Protein AF-A0A9E2GC50-F1 (afdb_monomer_lite)

pLDDT: mean 93.59, std 12.5, range [42.94, 98.75]

Foldseek 3Di:
DDDDPDPDDDALLCCCVPVPCVVVVHDLVNLCVQLVHDSVQSVCRNVVNDACDLSNLVSCCVVVVDHSVVSVVRRVVND

Radius of gyration: 13.57 Å; chains: 1; bounding box: 36×23×41 Å

Sequence (79 aa):
MSAKKLLDPITPGEILREDFMEPLGISINRLSRDLSVPPNRISEIVNGKRSITADTALRLQRYFGIEAQFWLNLQTEYD

Structure (mmCIF, N/CA/C/O backbone):
data_AF-A0A9E2GC50-F1
#
_entry.id   AF-A0A9E2GC50-F1
#
loop_
_atom_site.group_PDB
_atom_site.id
_atom_site.type_symbol
_atom_site.label_atom_id
_atom_site.label_alt_id
_atom_site.label_comp_id
_atom_site.label_asym_id
_atom_site.label_entity_id
_atom_site.label_seq_id
_atom_site.pdbx_PDB_ins_code
_atom_site.Cartn_x
_atom_site.Cartn_y
_atom_site.Cartn_z
_atom_site.occupancy
_atom_site.B_iso_or_equiv
_atom_site.auth_seq_id
_atom_site.auth_comp_id
_atom_site.auth_asym_id
_atom_site.auth_atom_id
_atom_site.pdbx_PDB_model_num
ATOM 1 N N . MET A 1 1 ? 24.103 -2.535 30.117 1.00 42.94 1 MET A N 1
ATOM 2 C CA . MET A 1 1 ? 23.050 -1.615 29.640 1.00 42.94 1 MET A CA 1
ATOM 3 C C . MET A 1 1 ? 22.410 -2.251 28.422 1.00 42.94 1 MET A C 1
ATOM 5 O O . MET A 1 1 ? 23.136 -2.629 27.514 1.00 42.94 1 MET A O 1
ATOM 9 N N . SER A 1 2 ? 21.100 -2.495 28.480 1.00 45.19 2 SER A N 1
ATOM 10 C CA . SER A 1 2 ? 20.351 -3.229 27.455 1.00 45.19 2 SER A CA 1
ATOM 11 C C . SER A 1 2 ? 20.385 -2.465 26.131 1.00 45.19 2 SER A C 1
ATOM 13 O O . SER A 1 2 ? 20.064 -1.275 26.107 1.00 45.19 2 SER A O 1
ATOM 15 N N . ALA A 1 3 ? 20.810 -3.125 25.053 1.00 51.50 3 ALA A N 1
ATOM 16 C CA . ALA A 1 3 ? 20.740 -2.567 23.713 1.00 51.50 3 ALA A CA 1
ATOM 17 C C . ALA A 1 3 ? 19.266 -2.279 23.406 1.00 51.50 3 ALA A C 1
ATOM 19 O O . ALA A 1 3 ? 18.425 -3.177 23.441 1.00 51.50 3 ALA A O 1
ATOM 20 N N . LYS A 1 4 ? 18.947 -1.005 23.180 1.00 55.56 4 LYS A N 1
ATOM 21 C CA . LYS A 1 4 ? 17.619 -0.544 22.785 1.00 55.56 4 LYS A CA 1
ATOM 22 C C . LYS A 1 4 ? 17.249 -1.307 21.509 1.00 55.56 4 LYS A C 1
ATOM 24 O O . LYS A 1 4 ? 17.859 -1.065 20.473 1.00 55.56 4 LYS A O 1
ATOM 29 N N . LYS A 1 5 ? 16.329 -2.273 21.601 1.00 57.88 5 LYS A N 1
ATOM 30 C CA . LYS A 1 5 ? 15.786 -2.984 20.439 1.00 57.88 5 LYS A CA 1
ATOM 31 C C . LYS A 1 5 ? 15.144 -1.915 19.556 1.00 57.88 5 LYS A C 1
ATOM 33 O O . LYS A 1 5 ? 14.109 -1.366 19.926 1.00 57.88 5 LYS A O 1
ATOM 38 N N . LEU A 1 6 ? 15.835 -1.526 18.486 1.00 66.06 6 LEU A N 1
ATOM 39 C CA . LEU A 1 6 ? 15.269 -0.670 17.452 1.00 66.06 6 LEU A CA 1
ATOM 40 C C . LEU A 1 6 ? 14.048 -1.427 16.927 1.00 66.06 6 LEU A C 1
ATOM 42 O O . LEU A 1 6 ? 14.159 -2.610 16.609 1.00 66.06 6 LEU A O 1
ATOM 46 N N . LEU A 1 7 ? 12.877 -0.797 16.990 1.00 74.31 7 LEU A N 1
ATOM 47 C CA . LEU A 1 7 ? 11.683 -1.359 16.373 1.00 74.31 7 LEU A CA 1
ATOM 48 C C . LEU A 1 7 ? 11.940 -1.425 14.869 1.00 74.31 7 LEU A C 1
ATOM 50 O O . LEU A 1 7 ? 12.566 -0.513 14.321 1.00 74.31 7 LEU A O 1
ATOM 54 N N . ASP A 1 8 ? 11.498 -2.506 14.235 1.00 75.94 8 ASP A N 1
ATOM 55 C CA . ASP A 1 8 ? 11.588 -2.624 12.785 1.00 75.94 8 ASP A CA 1
ATOM 56 C C . ASP A 1 8 ? 10.790 -1.473 12.137 1.00 75.94 8 ASP A C 1
ATOM 58 O O . ASP A 1 8 ? 9.744 -1.079 12.670 1.00 75.94 8 ASP A O 1
ATOM 62 N N . PRO A 1 9 ? 11.294 -0.871 11.045 1.00 83.25 9 PRO A N 1
ATOM 63 C CA . PRO A 1 9 ? 10.594 0.207 10.362 1.00 83.25 9 PRO A CA 1
ATOM 64 C C . PRO A 1 9 ? 9.267 -0.303 9.794 1.00 83.25 9 PRO A C 1
ATOM 66 O O . PRO A 1 9 ? 9.226 -1.358 9.161 1.00 83.25 9 PRO A O 1
ATOM 69 N N . ILE A 1 10 ? 8.196 0.465 10.007 1.00 90.44 10 ILE A N 1
ATOM 70 C CA . ILE A 1 10 ? 6.860 0.148 9.493 1.00 90.44 10 ILE A CA 1
ATOM 71 C C . ILE A 1 10 ? 6.891 0.244 7.969 1.00 90.44 10 ILE A C 1
ATOM 73 O O . ILE A 1 10 ? 7.220 1.289 7.406 1.00 90.44 10 ILE A O 1
ATOM 77 N N . THR A 1 11 ? 6.534 -0.845 7.297 1.00 95.88 11 THR A N 1
ATOM 78 C CA . THR A 1 11 ? 6.472 -0.889 5.837 1.00 95.88 11 THR A CA 1
ATOM 79 C C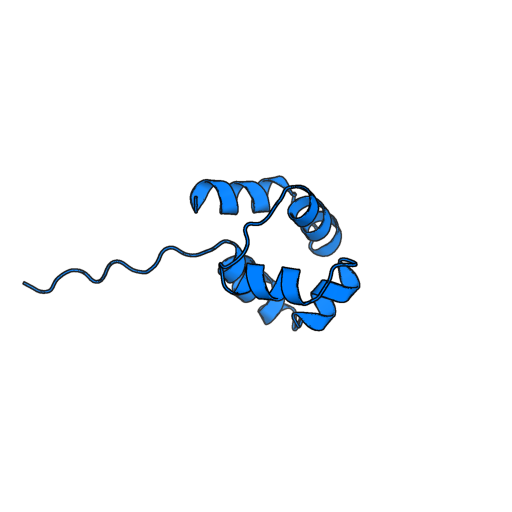 . THR A 1 11 ? 5.157 -0.287 5.318 1.00 95.88 11 THR A C 1
ATOM 81 O O . THR A 1 11 ? 4.110 -0.406 5.962 1.00 95.88 11 THR A O 1
ATOM 84 N N . PRO A 1 12 ? 5.130 0.261 4.087 1.00 97.44 12 PRO A N 1
ATOM 85 C CA . PRO A 1 12 ? 3.881 0.678 3.440 1.00 97.44 12 PRO A CA 1
ATOM 86 C C . PRO A 1 12 ? 2.869 -0.469 3.309 1.00 97.44 12 PRO A C 1
ATOM 88 O O . PRO A 1 12 ? 1.656 -0.259 3.314 1.00 97.44 12 PRO A O 1
ATOM 91 N N . GLY A 1 13 ? 3.374 -1.700 3.186 1.00 97.88 13 GLY A N 1
ATOM 92 C CA . GLY A 1 13 ? 2.575 -2.915 3.140 1.00 97.88 13 GLY A CA 1
ATOM 93 C C . GLY A 1 13 ? 1.875 -3.252 4.452 1.00 97.88 13 GLY A C 1
ATOM 94 O O . GLY A 1 13 ? 0.734 -3.714 4.419 1.00 97.88 13 GLY A O 1
ATOM 95 N N . GLU A 1 14 ? 2.531 -3.011 5.587 1.00 97.38 14 GLU A N 1
ATOM 96 C CA . GLU A 1 14 ? 1.923 -3.158 6.912 1.00 97.38 14 GLU A CA 1
ATOM 97 C C . GLU A 1 14 ? 0.823 -2.125 7.120 1.00 97.38 14 GLU A C 1
ATOM 99 O O . GLU A 1 14 ? -0.275 -2.514 7.495 1.00 97.38 14 GLU A O 1
ATOM 104 N N . ILE A 1 15 ? 1.047 -0.862 6.739 1.00 97.94 15 ILE A N 1
ATOM 105 C CA . ILE A 1 15 ? 0.006 0.182 6.781 1.00 97.94 15 ILE A CA 1
ATOM 106 C C . ILE A 1 15 ? -1.197 -0.224 5.924 1.00 97.94 15 ILE A C 1
ATOM 108 O O . ILE A 1 15 ? -2.336 -0.192 6.383 1.00 97.94 15 ILE A O 1
ATOM 112 N N . LEU A 1 16 ? -0.968 -0.683 4.687 1.00 98.44 16 LEU A N 1
ATOM 113 C CA . LEU A 1 16 ? -2.046 -1.183 3.829 1.00 98.44 16 LEU A CA 1
ATOM 114 C C . LEU A 1 16 ? -2.831 -2.327 4.498 1.00 98.44 16 LEU A C 1
ATOM 116 O O . LEU A 1 16 ? -4.054 -2.399 4.361 1.00 98.44 16 LEU A O 1
ATOM 120 N N . ARG A 1 17 ? -2.149 -3.236 5.202 1.00 98.31 17 ARG A N 1
ATOM 121 C CA . ARG A 1 17 ? -2.799 -4.370 5.861 1.00 98.31 17 ARG A CA 1
ATOM 122 C C . ARG A 1 17 ? -3.590 -3.927 7.094 1.00 98.31 17 ARG A C 1
ATOM 124 O O . ARG A 1 17 ? -4.783 -4.210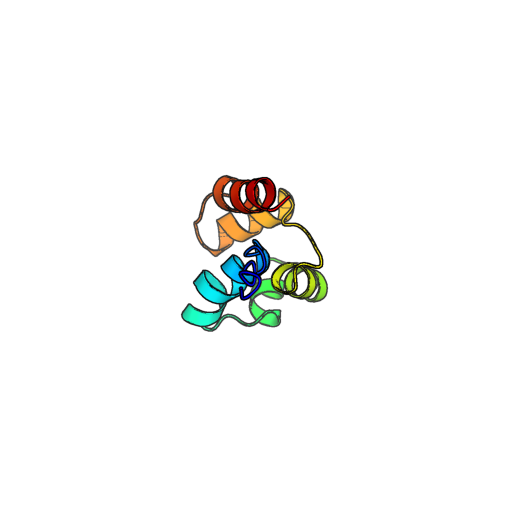 7.168 1.00 98.31 17 ARG A O 1
ATOM 131 N N . GLU A 1 18 ? -2.934 -3.248 8.021 1.00 98.06 18 GLU A N 1
ATOM 132 C CA . GLU A 1 18 ? -3.420 -3.006 9.384 1.00 98.06 18 GLU A CA 1
ATOM 133 C C . GLU A 1 18 ? -4.385 -1.818 9.457 1.00 98.06 18 GLU A C 1
ATOM 135 O O . GLU A 1 18 ? -5.385 -1.893 10.169 1.00 98.06 18 GLU A O 1
ATOM 140 N N . ASP A 1 19 ? -4.176 -0.777 8.645 1.00 98.00 19 ASP A N 1
ATOM 141 C CA . ASP A 1 19 ? -5.009 0.433 8.694 1.00 98.00 19 ASP A CA 1
ATOM 142 C C . ASP A 1 19 ? -6.173 0.395 7.692 1.00 98.00 19 ASP A C 1
ATOM 144 O O . ASP A 1 19 ? -7.167 1.107 7.856 1.00 98.00 19 ASP A O 1
ATOM 148 N N . PHE A 1 20 ? -6.084 -0.447 6.654 1.00 98.25 20 PHE A N 1
ATOM 149 C CA . PHE A 1 20 ? -7.084 -0.500 5.582 1.00 98.25 20 PHE A CA 1
ATOM 150 C C . PHE A 1 20 ? -7.711 -1.881 5.413 1.00 98.25 20 PHE A C 1
ATOM 152 O O . PHE A 1 20 ? -8.932 -2.014 5.481 1.00 98.25 20 PHE A O 1
ATOM 159 N N . MET A 1 21 ? -6.919 -2.925 5.164 1.00 98.50 21 MET A N 1
ATOM 160 C CA . MET A 1 21 ? -7.480 -4.235 4.820 1.00 98.50 21 MET A CA 1
ATOM 161 C C . MET A 1 21 ? -8.188 -4.907 5.998 1.00 98.50 21 MET A C 1
ATOM 163 O O . MET A 1 21 ? -9.321 -5.367 5.839 1.00 98.50 21 MET A O 1
ATOM 167 N N . GLU A 1 22 ? -7.549 -4.968 7.165 1.00 98.44 22 GLU A N 1
ATOM 168 C CA . GLU A 1 22 ? -8.095 -5.627 8.355 1.00 98.44 22 GLU A CA 1
ATOM 169 C C . GLU A 1 22 ? -9.360 -4.932 8.889 1.00 98.44 22 GLU A C 1
ATOM 171 O O . GLU A 1 22 ? -10.377 -5.623 9.024 1.00 98.44 22 GLU A O 1
ATOM 176 N N . PRO A 1 23 ? -9.394 -3.595 9.084 1.00 98.44 23 PRO A N 1
ATOM 177 C CA . PRO A 1 23 ? -10.589 -2.909 9.581 1.00 98.44 23 PRO A CA 1
ATOM 178 C C . PRO A 1 23 ? -11.791 -3.022 8.636 1.00 98.44 23 PRO A C 1
ATOM 180 O O . PRO A 1 23 ? -12.939 -3.008 9.077 1.00 98.44 23 PR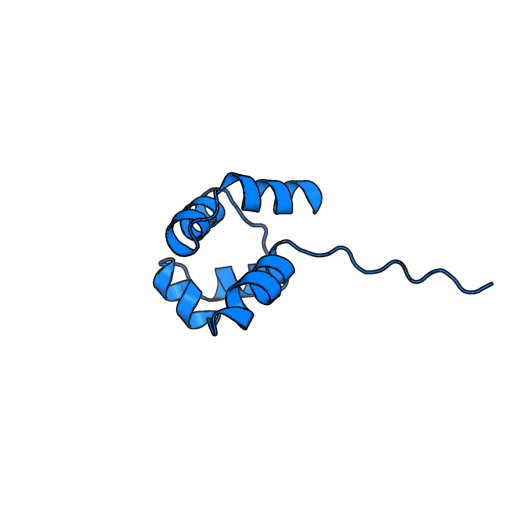O A O 1
ATOM 183 N N . LEU A 1 24 ? -11.539 -3.163 7.331 1.00 98.06 24 LEU A N 1
ATOM 184 C CA . LEU A 1 24 ? -12.575 -3.291 6.304 1.00 98.06 24 LEU A CA 1
ATOM 185 C C . LEU A 1 24 ? -12.924 -4.753 5.966 1.00 98.06 24 LEU A C 1
ATOM 187 O O . LEU A 1 24 ? -13.775 -5.000 5.104 1.00 98.06 24 LEU A O 1
ATOM 191 N N . GLY A 1 25 ? -12.276 -5.737 6.602 1.00 98.19 25 GLY A N 1
ATOM 192 C CA . GLY A 1 25 ? -12.490 -7.161 6.323 1.00 98.19 25 GLY A CA 1
ATOM 193 C C . GLY A 1 25 ? -12.140 -7.557 4.882 1.00 98.19 25 GLY A C 1
ATOM 194 O O . GLY A 1 25 ? -12.806 -8.398 4.266 1.00 98.19 25 GLY A O 1
ATOM 195 N N . ILE A 1 26 ? -11.127 -6.920 4.295 1.00 98.62 26 ILE A N 1
ATOM 196 C CA . ILE A 1 26 ? -10.694 -7.148 2.916 1.00 98.62 26 ILE A CA 1
ATOM 197 C C . ILE A 1 26 ? -9.533 -8.140 2.905 1.00 98.62 26 ILE A C 1
ATOM 199 O O . ILE A 1 26 ? -8.438 -7.868 3.382 1.00 98.62 26 ILE A O 1
ATOM 203 N N . SER A 1 27 ? -9.742 -9.300 2.281 1.00 98.62 27 SER A N 1
ATOM 204 C CA . SER A 1 27 ? -8.657 -10.260 2.049 1.00 98.62 27 SER A CA 1
ATOM 205 C C . SER A 1 27 ? -7.746 -9.832 0.895 1.00 98.62 27 SER A C 1
ATOM 207 O O . SER A 1 27 ? -8.187 -9.152 -0.034 1.00 98.62 27 SER A O 1
ATOM 209 N N . ILE A 1 28 ? -6.507 -10.341 0.877 1.00 98.56 28 ILE A N 1
ATOM 210 C CA . ILE A 1 28 ? -5.576 -10.210 -0.262 1.00 98.56 28 ILE A CA 1
ATOM 211 C C . ILE A 1 28 ? -6.271 -10.592 -1.574 1.00 98.56 28 ILE A C 1
ATOM 213 O O . ILE A 1 28 ? -6.193 -9.861 -2.557 1.00 98.56 28 ILE A O 1
ATOM 217 N N . ASN A 1 29 ? -6.998 -11.711 -1.585 1.00 98.50 29 ASN A N 1
ATOM 218 C CA . ASN A 1 29 ? -7.704 -12.188 -2.773 1.00 98.50 29 ASN A CA 1
ATOM 219 C C . ASN A 1 29 ? -8.809 -11.227 -3.225 1.00 98.50 29 ASN A C 1
ATOM 221 O O . ASN A 1 29 ? -8.989 -11.041 -4.427 1.00 98.50 29 ASN A O 1
ATOM 225 N N . ARG A 1 30 ? -9.550 -10.625 -2.283 1.00 98.62 30 ARG A N 1
ATOM 226 C CA . ARG A 1 30 ? -10.570 -9.617 -2.597 1.00 98.62 30 ARG A CA 1
ATOM 227 C C . ARG A 1 30 ? -9.923 -8.367 -3.184 1.00 98.62 30 ARG A C 1
ATOM 229 O O . ARG A 1 30 ? -10.255 -8.022 -4.311 1.00 98.62 30 ARG A O 1
ATOM 236 N N . LEU A 1 31 ? -8.947 -7.778 -2.490 1.00 98.62 31 LEU A N 1
ATOM 237 C CA . LEU A 1 31 ? -8.260 -6.575 -2.964 1.00 98.62 31 LEU A CA 1
ATOM 238 C C . LEU A 1 31 ? -7.631 -6.797 -4.344 1.00 98.62 31 LEU A C 1
ATOM 240 O O . LEU A 1 31 ? -7.777 -5.977 -5.238 1.00 98.62 31 LEU A O 1
ATOM 244 N N . SER A 1 32 ? -6.988 -7.943 -4.558 1.00 98.50 32 SER A N 1
ATOM 245 C CA . SER A 1 32 ? -6.338 -8.255 -5.837 1.00 98.50 32 SER A CA 1
ATOM 246 C C . SER A 1 32 ? -7.327 -8.302 -7.003 1.00 98.50 32 SER A C 1
ATOM 248 O O . SER A 1 32 ? -7.049 -7.743 -8.064 1.00 98.50 32 SER A O 1
ATOM 250 N N . ARG A 1 33 ? -8.504 -8.915 -6.804 1.00 98.56 33 ARG A N 1
ATOM 251 C CA . ARG A 1 33 ? -9.575 -8.921 -7.812 1.00 98.56 33 ARG A CA 1
ATOM 252 C C . ARG A 1 33 ? -10.110 -7.518 -8.063 1.00 98.56 33 ARG A C 1
ATOM 254 O O . ARG A 1 33 ? -10.206 -7.118 -9.219 1.00 98.56 33 ARG A O 1
ATOM 261 N N . ASP A 1 34 ? -10.396 -6.776 -7.000 1.00 98.38 34 ASP A N 1
ATOM 262 C CA . ASP A 1 34 ? -10.979 -5.438 -7.100 1.00 98.38 34 ASP A CA 1
ATOM 263 C C . ASP A 1 34 ? -10.016 -4.455 -7.796 1.00 98.38 34 ASP A C 1
ATOM 265 O O . ASP A 1 34 ? -10.433 -3.633 -8.610 1.00 98.38 34 ASP A O 1
ATOM 269 N N . LEU A 1 35 ? -8.706 -4.593 -7.562 1.00 98.12 35 LEU A N 1
ATOM 270 C CA . LEU A 1 35 ? -7.667 -3.810 -8.237 1.00 98.12 35 LEU A CA 1
ATOM 271 C C . LEU A 1 35 ? -7.286 -4.354 -9.624 1.00 98.12 35 LEU A C 1
ATOM 273 O O . LEU A 1 35 ? -6.468 -3.734 -10.309 1.00 98.12 35 LEU A O 1
ATOM 277 N N . SER A 1 36 ? -7.848 -5.491 -10.051 1.00 98.00 36 SER A N 1
ATOM 278 C CA . SER A 1 36 ? -7.496 -6.194 -11.294 1.00 98.00 36 SE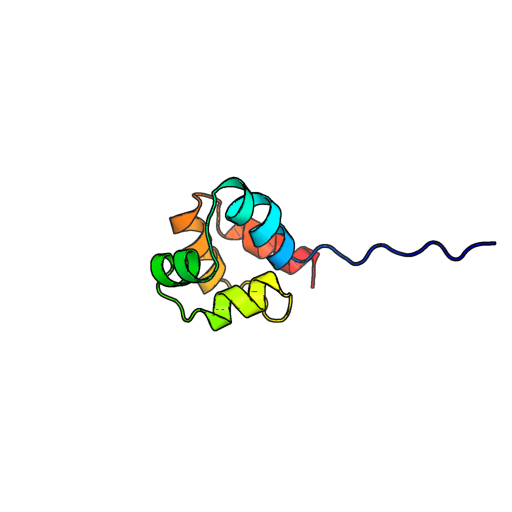R A CA 1
ATOM 279 C C . SER A 1 36 ? -5.992 -6.483 -11.417 1.00 98.00 36 SER A C 1
ATOM 281 O O . SER A 1 36 ? -5.369 -6.201 -12.443 1.00 98.00 36 SER A O 1
ATOM 283 N N . VAL A 1 37 ? -5.394 -7.025 -10.351 1.00 98.19 37 VAL A N 1
ATOM 284 C CA . VAL A 1 37 ? -3.982 -7.434 -10.303 1.00 98.19 37 VAL A CA 1
ATOM 285 C C . VAL A 1 37 ? -3.833 -8.878 -9.809 1.00 98.19 37 VAL A C 1
ATOM 287 O O . VAL A 1 37 ? -4.685 -9.376 -9.072 1.00 98.19 37 VAL A O 1
ATOM 290 N N . PRO A 1 38 ? -2.742 -9.572 -10.170 1.00 98.31 38 PRO A N 1
ATOM 291 C CA . PRO A 1 38 ? -2.442 -10.892 -9.624 1.00 98.31 38 PRO A CA 1
ATOM 292 C C . PRO A 1 38 ? -2.329 -10.900 -8.080 1.00 98.31 38 PRO A C 1
ATOM 294 O O . PRO A 1 38 ? -1.710 -9.986 -7.526 1.00 98.31 38 PRO A O 1
ATOM 297 N N . PRO A 1 39 ? -2.844 -11.931 -7.371 1.00 98.12 39 PRO A N 1
ATOM 298 C CA . PRO A 1 39 ? -2.792 -12.002 -5.904 1.00 98.12 39 PRO A CA 1
ATOM 299 C C . PRO A 1 39 ? -1.397 -11.932 -5.285 1.00 98.12 39 PRO A C 1
ATOM 301 O O . PRO A 1 39 ? -1.224 -11.370 -4.202 1.00 98.12 39 PRO A O 1
ATOM 304 N N . ASN A 1 40 ? -0.386 -12.451 -5.986 1.00 98.38 40 ASN A N 1
ATOM 305 C CA . ASN A 1 40 ? 1.002 -12.361 -5.544 1.00 98.38 40 ASN A CA 1
ATOM 306 C C . ASN A 1 40 ? 1.476 -10.906 -5.429 1.00 98.38 40 ASN A C 1
ATOM 308 O O . ASN A 1 40 ? 2.256 -10.612 -4.536 1.00 98.38 40 ASN A O 1
ATOM 312 N N . ARG A 1 41 ? 0.970 -9.981 -6.259 1.00 98.44 41 ARG A N 1
ATOM 313 C CA . ARG A 1 41 ? 1.339 -8.562 -6.173 1.00 98.44 41 ARG A CA 1
ATOM 314 C C . ARG A 1 41 ? 0.957 -7.977 -4.815 1.00 98.44 41 ARG A C 1
ATOM 316 O O . ARG A 1 41 ? 1.797 -7.363 -4.171 1.00 98.44 41 ARG A O 1
ATOM 323 N N . ILE A 1 42 ? -0.291 -8.173 -4.385 1.00 98.50 42 ILE A N 1
ATOM 324 C CA . ILE A 1 42 ? -0.772 -7.661 -3.095 1.00 98.50 42 ILE A CA 1
ATOM 325 C C . ILE A 1 42 ? -0.113 -8.415 -1.944 1.00 98.50 42 ILE A C 1
ATOM 327 O O . ILE A 1 42 ? 0.320 -7.784 -0.988 1.00 98.50 42 ILE A O 1
ATOM 331 N N . SER A 1 43 ? 0.034 -9.738 -2.061 1.00 98.38 43 SER A N 1
ATOM 332 C CA . SER A 1 43 ? 0.734 -10.546 -1.059 1.00 98.38 43 SER A CA 1
ATOM 333 C C . SER A 1 43 ? 2.181 -10.092 -0.846 1.00 98.38 43 SER A C 1
ATOM 335 O O . SER A 1 43 ? 2.622 -9.986 0.292 1.00 98.38 43 SER A O 1
ATOM 337 N N . GLU A 1 44 ? 2.929 -9.798 -1.906 1.00 98.56 44 GLU A N 1
ATOM 338 C CA . GLU A 1 44 ? 4.304 -9.311 -1.786 1.00 98.56 44 GLU A CA 1
ATOM 339 C C . GLU A 1 44 ? 4.362 -7.907 -1.178 1.00 98.56 44 GLU A C 1
ATOM 341 O O . GLU A 1 44 ? 5.248 -7.662 -0.367 1.00 98.56 44 GLU A O 1
ATOM 346 N N . ILE A 1 45 ? 3.411 -7.020 -1.501 1.00 98.44 45 ILE A N 1
ATOM 347 C CA . ILE A 1 45 ? 3.333 -5.678 -0.900 1.00 98.44 45 ILE A CA 1
ATOM 348 C C . ILE A 1 45 ? 3.103 -5.778 0.607 1.00 98.44 45 ILE A C 1
ATOM 350 O O . ILE A 1 45 ? 3.920 -5.274 1.365 1.00 98.44 45 ILE A O 1
ATOM 354 N N . VAL A 1 46 ? 2.060 -6.486 1.059 1.00 97.69 46 VAL A N 1
ATOM 355 C CA . VAL A 1 46 ? 1.728 -6.588 2.500 1.00 97.69 46 VAL A CA 1
ATOM 356 C C . VAL A 1 46 ? 2.770 -7.347 3.329 1.00 97.69 46 VAL A C 1
ATOM 358 O O . VAL A 1 46 ? 2.704 -7.338 4.554 1.00 97.69 46 VAL A O 1
ATOM 361 N N . ASN A 1 47 ? 3.707 -8.034 2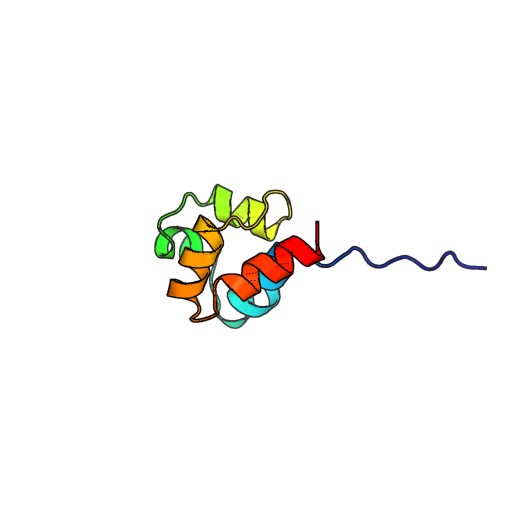.669 1.00 96.88 47 ASN A N 1
ATOM 362 C CA . ASN A 1 47 ? 4.839 -8.720 3.294 1.00 96.88 47 ASN A CA 1
ATOM 363 C C . ASN A 1 47 ? 6.169 -7.962 3.111 1.00 96.88 47 ASN A C 1
ATOM 365 O O . ASN A 1 47 ? 7.224 -8.547 3.349 1.00 96.88 47 ASN A O 1
ATOM 369 N N . GLY A 1 48 ? 6.147 -6.720 2.612 1.00 95.44 48 GLY A N 1
ATOM 370 C CA . GLY A 1 48 ? 7.349 -5.898 2.417 1.00 95.44 48 GLY A CA 1
ATOM 371 C C . GLY A 1 48 ? 8.319 -6.414 1.344 1.00 95.44 48 GLY A C 1
ATOM 372 O O . GLY A 1 48 ? 9.470 -6.002 1.297 1.00 95.44 48 GLY A O 1
ATOM 373 N N . LYS A 1 49 ? 7.886 -7.333 0.472 1.00 96.94 49 LYS A N 1
ATOM 374 C CA . LYS A 1 49 ? 8.708 -7.931 -0.601 1.00 96.94 49 LYS A CA 1
ATOM 375 C C . LYS A 1 49 ? 8.612 -7.177 -1.927 1.00 96.94 49 LYS A C 1
ATOM 377 O O . LYS A 1 49 ? 9.347 -7.486 -2.863 1.00 96.94 49 LYS A O 1
ATOM 382 N N . ARG A 1 50 ? 7.669 -6.239 -2.039 1.00 97.50 50 ARG A N 1
ATOM 383 C CA . ARG A 1 50 ? 7.424 -5.427 -3.233 1.00 97.50 50 ARG A CA 1
ATOM 384 C C . ARG A 1 50 ? 7.011 -4.017 -2.825 1.00 97.50 50 ARG A C 1
ATOM 386 O O . ARG A 1 50 ? 6.087 -3.859 -2.037 1.00 97.50 50 ARG A O 1
ATOM 393 N N . SER A 1 51 ? 7.631 -3.020 -3.445 1.00 97.94 51 SER A N 1
ATOM 394 C CA . SER A 1 51 ? 7.286 -1.609 -3.264 1.00 97.94 51 SER A CA 1
ATOM 395 C C . SER A 1 51 ? 5.929 -1.243 -3.877 1.00 97.94 51 SER A C 1
ATOM 397 O O . SER A 1 51 ? 5.483 -1.823 -4.879 1.00 97.94 51 SER A O 1
ATOM 399 N N . ILE A 1 52 ? 5.286 -0.217 -3.324 1.00 98.25 52 ILE A N 1
ATOM 400 C CA . ILE A 1 52 ? 4.111 0.411 -3.925 1.00 98.25 52 ILE A CA 1
ATOM 401 C C . ILE A 1 52 ? 4.562 1.315 -5.081 1.00 98.25 52 ILE A C 1
ATOM 403 O O . ILE A 1 52 ? 5.083 2.406 -4.893 1.00 98.25 52 ILE A O 1
ATOM 407 N N . THR A 1 53 ? 4.343 0.848 -6.311 1.00 98.31 53 THR A N 1
ATOM 408 C CA . THR A 1 53 ? 4.597 1.633 -7.534 1.00 98.31 53 THR A CA 1
ATOM 409 C C . THR A 1 53 ? 3.495 2.664 -7.799 1.00 98.31 53 THR A C 1
ATOM 411 O O . THR A 1 53 ? 2.388 2.533 -7.278 1.00 98.31 53 THR A O 1
ATOM 414 N N . ALA A 1 54 ? 3.737 3.621 -8.703 1.00 98.19 54 ALA A N 1
ATOM 415 C CA . ALA A 1 54 ? 2.724 4.591 -9.135 1.00 98.19 54 ALA A CA 1
ATOM 416 C C . ALA A 1 54 ? 1.442 3.942 -9.707 1.00 98.19 54 ALA A C 1
ATOM 418 O O . ALA A 1 54 ? 0.343 4.394 -9.395 1.00 98.19 54 ALA A O 1
ATOM 419 N N . ASP A 1 55 ? 1.551 2.849 -10.482 1.00 98.31 55 ASP A N 1
ATOM 420 C CA . ASP A 1 55 ? 0.378 2.081 -10.955 1.00 98.31 55 ASP A CA 1
ATOM 421 C C . ASP A 1 55 ? -0.425 1.521 -9.773 1.00 98.31 55 ASP A C 1
ATOM 423 O O . ASP A 1 55 ? -1.649 1.651 -9.729 1.00 98.31 55 ASP A O 1
ATOM 427 N N . THR A 1 56 ? 0.256 0.943 -8.780 1.00 98.44 56 THR A N 1
ATOM 428 C CA . THR A 1 56 ? -0.404 0.433 -7.574 1.00 98.44 56 THR A CA 1
ATOM 429 C C . THR A 1 56 ? -1.054 1.562 -6.775 1.00 98.44 56 THR A C 1
ATOM 431 O O . THR A 1 56 ? -2.206 1.423 -6.377 1.00 98.44 56 THR A O 1
ATOM 434 N N . ALA A 1 57 ? -0.366 2.687 -6.583 1.00 98.69 57 ALA A N 1
ATOM 435 C CA . ALA A 1 57 ? -0.881 3.838 -5.847 1.00 98.69 57 ALA A CA 1
ATOM 436 C C . ALA A 1 57 ? -2.159 4.410 -6.486 1.00 98.69 57 ALA A C 1
ATOM 438 O O . ALA A 1 57 ? -3.138 4.662 -5.788 1.00 98.69 57 ALA A O 1
ATOM 439 N N . LEU A 1 58 ? -2.208 4.533 -7.818 1.00 98.75 58 LEU A N 1
ATOM 440 C CA . LEU A 1 58 ? -3.412 4.973 -8.535 1.00 98.75 58 LEU A CA 1
ATOM 441 C C . LEU A 1 58 ? -4.581 3.986 -8.390 1.00 98.75 58 LEU A C 1
ATOM 443 O O . LEU A 1 58 ? -5.740 4.398 -8.300 1.00 98.75 58 LEU A O 1
ATOM 447 N N . ARG A 1 59 ? -4.299 2.679 -8.360 1.00 98.69 59 ARG A N 1
ATOM 448 C CA . ARG A 1 59 ? -5.316 1.642 -8.118 1.00 98.69 59 ARG A CA 1
ATOM 449 C C . ARG A 1 59 ? -5.845 1.705 -6.687 1.00 98.69 59 ARG A C 1
ATOM 451 O O . ARG A 1 59 ? -7.059 1.681 -6.499 1.00 98.69 59 ARG A O 1
ATOM 458 N N . LEU A 1 60 ? -4.955 1.844 -5.705 1.00 98.62 60 LEU A N 1
ATOM 459 C CA . LEU A 1 60 ? -5.315 2.017 -4.298 1.00 98.62 60 LEU A CA 1
ATOM 460 C C . LEU A 1 60 ? -6.132 3.295 -4.089 1.00 98.62 60 LEU A C 1
ATOM 462 O O . LEU A 1 60 ? -7.135 3.250 -3.384 1.00 98.62 60 LEU A O 1
ATOM 466 N N . GLN A 1 61 ? -5.790 4.392 -4.772 1.00 98.62 61 GLN A N 1
ATOM 467 C CA . GLN A 1 61 ? -6.574 5.627 -4.736 1.00 98.62 61 GLN A CA 1
ATOM 468 C C . GLN A 1 61 ? -8.000 5.423 -5.224 1.00 98.62 61 GLN A C 1
ATOM 470 O O . GLN A 1 61 ? -8.944 5.855 -4.571 1.00 98.62 61 GLN A O 1
ATOM 475 N N . ARG A 1 62 ? -8.178 4.752 -6.362 1.00 98.44 62 ARG A N 1
ATOM 476 C CA . ARG A 1 62 ? -9.521 4.477 -6.890 1.00 98.44 62 ARG A CA 1
ATOM 477 C C . ARG A 1 62 ? -10.346 3.596 -5.956 1.00 98.44 62 ARG A C 1
ATOM 479 O O . ARG A 1 62 ? -11.564 3.723 -5.946 1.00 98.44 62 ARG A O 1
ATOM 486 N N . TYR A 1 63 ? -9.695 2.707 -5.213 1.00 98.44 63 TYR A N 1
ATOM 487 C CA . TYR A 1 63 ? -10.368 1.740 -4.356 1.00 98.44 63 TYR A CA 1
ATOM 488 C C . TYR A 1 63 ? -10.685 2.282 -2.957 1.00 98.44 63 TYR A C 1
ATOM 490 O O . TYR A 1 63 ? -11.812 2.148 -2.492 1.00 98.44 63 TYR A O 1
ATOM 498 N N . PHE A 1 64 ? -9.712 2.913 -2.298 1.00 98.25 64 PHE A N 1
ATOM 499 C CA . PHE A 1 64 ? -9.844 3.431 -0.932 1.00 98.25 64 PHE A CA 1
ATOM 500 C C . PHE A 1 64 ? -10.229 4.914 -0.868 1.00 98.25 64 PHE A C 1
ATOM 502 O O . PHE A 1 64 ? -10.556 5.408 0.205 1.00 98.25 64 PHE A O 1
ATOM 509 N N . GLY A 1 65 ? -10.168 5.646 -1.984 1.00 98.06 65 GLY A N 1
ATOM 510 C CA . GLY A 1 65 ? -10.418 7.091 -2.015 1.00 98.06 65 GLY A CA 1
ATOM 511 C C . GLY A 1 65 ? -9.280 7.944 -1.441 1.00 98.06 65 GLY A C 1
ATOM 512 O O . GLY A 1 65 ? -9.447 9.150 -1.295 1.00 98.06 65 GLY A O 1
ATOM 513 N N . ILE A 1 66 ? -8.129 7.341 -1.131 1.00 98.19 66 ILE A N 1
ATOM 514 C CA . ILE A 1 66 ? -6.945 8.027 -0.595 1.00 98.19 66 ILE A CA 1
ATOM 515 C C . ILE A 1 66 ? -5.997 8.389 -1.733 1.00 98.19 66 ILE A C 1
ATOM 517 O O . ILE A 1 66 ? -5.649 7.520 -2.525 1.00 98.19 66 ILE A O 1
ATOM 521 N N . GLU A 1 67 ? -5.552 9.642 -1.816 1.00 98.50 67 GLU A N 1
ATOM 522 C CA . GLU A 1 67 ? -4.700 10.106 -2.918 1.00 98.50 67 GLU A CA 1
ATOM 523 C C . GLU A 1 67 ? -3.475 9.210 -3.160 1.00 98.50 67 GLU A C 1
ATOM 525 O O . GLU A 1 67 ? -2.810 8.769 -2.227 1.00 98.50 67 GLU A O 1
ATOM 530 N N . ALA A 1 68 ? -3.124 8.972 -4.427 1.00 98.56 68 ALA A N 1
ATOM 531 C CA . ALA A 1 68 ? -1.975 8.152 -4.810 1.00 98.56 68 ALA A CA 1
ATOM 532 C C . ALA A 1 68 ? -0.674 8.659 -4.169 1.00 98.56 68 ALA A C 1
ATOM 534 O O . ALA A 1 68 ? 0.185 7.858 -3.804 1.00 98.56 68 ALA A O 1
ATOM 535 N N . GLN A 1 69 ? -0.558 9.977 -3.981 1.00 98.50 69 GLN A N 1
ATOM 536 C CA . GLN A 1 69 ? 0.601 10.596 -3.351 1.00 98.50 69 GLN A CA 1
ATOM 537 C C . GLN A 1 69 ? 0.806 10.131 -1.907 1.00 98.50 69 GLN A C 1
ATOM 539 O O . GLN A 1 69 ? 1.948 9.972 -1.499 1.00 98.50 69 GLN A O 1
ATOM 544 N N . PHE A 1 70 ? -0.263 9.846 -1.154 1.00 98.44 70 PHE A N 1
ATOM 545 C CA . PHE A 1 70 ? -0.144 9.287 0.195 1.00 98.44 70 PHE A CA 1
ATOM 546 C C . PHE A 1 70 ? 0.640 7.971 0.167 1.00 98.44 70 PHE A C 1
ATOM 548 O O . PHE A 1 70 ? 1.632 7.822 0.871 1.00 98.44 70 PHE A O 1
ATOM 555 N N . TRP A 1 71 ? 0.260 7.050 -0.718 1.00 98.31 71 TRP A N 1
ATOM 556 C CA . TRP A 1 71 ? 0.921 5.751 -0.838 1.00 98.31 71 TRP A CA 1
ATOM 557 C C . TRP A 1 71 ? 2.369 5.859 -1.325 1.00 98.31 71 TRP A C 1
ATOM 559 O O . TRP A 1 71 ? 3.228 5.095 -0.891 1.00 98.31 71 TRP A O 1
ATOM 569 N N . LEU A 1 72 ? 2.645 6.809 -2.223 1.00 98.31 72 LEU A N 1
ATOM 570 C CA . LEU A 1 72 ? 4.003 7.081 -2.698 1.00 98.31 72 LEU A CA 1
ATOM 571 C C . LEU A 1 72 ? 4.873 7.730 -1.618 1.00 98.31 72 LEU A C 1
ATOM 573 O O . LEU A 1 72 ? 6.060 7.425 -1.545 1.00 98.31 72 LEU A O 1
ATOM 577 N N . ASN A 1 73 ? 4.294 8.576 -0.763 1.00 98.06 73 ASN A N 1
ATOM 578 C CA . ASN A 1 73 ? 4.993 9.148 0.383 1.00 98.06 73 ASN A CA 1
ATOM 579 C C . ASN A 1 73 ? 5.372 8.055 1.381 1.00 98.06 73 ASN A C 1
ATOM 581 O O . ASN A 1 73 ? 6.529 8.008 1.769 1.00 98.06 73 ASN A O 1
ATOM 585 N N . LEU A 1 74 ? 4.463 7.120 1.697 1.00 96.88 74 LEU A N 1
ATOM 586 C CA . LEU A 1 74 ? 4.795 5.965 2.542 1.00 96.88 74 LEU A CA 1
ATOM 587 C C . LEU A 1 74 ? 5.991 5.185 1.984 1.00 96.88 74 LEU A C 1
ATOM 589 O O . LEU A 1 74 ? 6.898 4.830 2.728 1.00 96.88 74 LEU A O 1
ATOM 593 N N . GLN A 1 75 ? 6.007 4.929 0.671 1.00 96.75 75 GLN A N 1
ATOM 594 C CA . GLN A 1 75 ? 7.130 4.239 0.036 1.00 96.75 75 GLN A CA 1
ATOM 595 C C . GLN A 1 75 ? 8.425 5.053 0.124 1.00 96.75 75 GLN A C 1
ATOM 597 O O . GLN A 1 75 ? 9.464 4.492 0.439 1.00 96.75 75 GLN A O 1
ATOM 602 N N . THR A 1 76 ? 8.347 6.362 -0.113 1.00 96.00 76 THR A N 1
ATOM 603 C CA . THR A 1 76 ? 9.505 7.269 -0.081 1.00 96.00 76 THR A CA 1
ATOM 604 C C . THR A 1 76 ? 10.072 7.429 1.330 1.00 96.00 76 THR A C 1
ATOM 606 O O . THR A 1 76 ? 11.269 7.614 1.484 1.00 96.00 76 THR A O 1
ATOM 609 N N . GLU A 1 77 ? 9.222 7.392 2.357 1.00 93.62 77 GLU A N 1
ATOM 610 C CA . GLU A 1 77 ? 9.632 7.448 3.765 1.00 93.62 77 GLU A CA 1
ATOM 611 C C . GLU A 1 77 ? 10.251 6.132 4.253 1.00 93.62 77 GLU A C 1
ATOM 613 O O . GLU A 1 77 ? 11.044 6.144 5.195 1.00 93.62 77 GLU A O 1
ATOM 618 N N . TYR A 1 78 ? 9.871 5.007 3.641 1.00 92.44 78 TYR A N 1
ATOM 619 C CA . TYR A 1 78 ? 10.394 3.6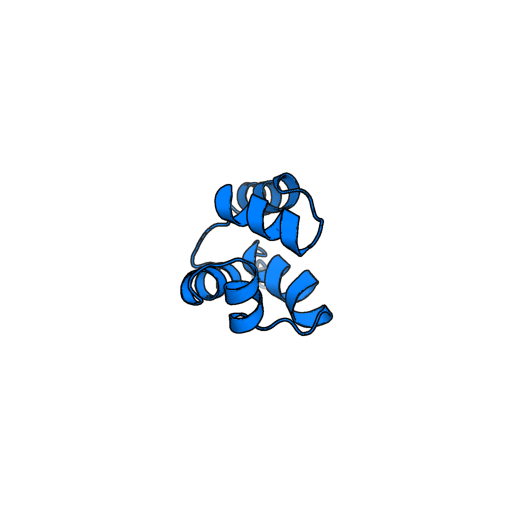84 3.971 1.00 92.44 78 TYR A CA 1
ATOM 620 C C . TYR A 1 78 ? 11.717 3.347 3.265 1.00 92.44 78 TYR A C 1
ATOM 622 O O . TYR A 1 78 ? 12.561 2.687 3.874 1.00 92.44 78 TYR A O 1
ATOM 630 N N . ASP A 1 79 ? 11.865 3.745 1.995 1.00 89.75 79 ASP A N 1
ATOM 631 C CA . ASP A 1 79 ? 13.068 3.519 1.172 1.00 89.75 79 ASP A CA 1
ATOM 632 C C . ASP A 1 79 ? 14.311 4.256 1.712 1.00 89.75 79 ASP A C 1
ATOM 634 O O . ASP A 1 79 ? 15.410 3.648 1.664 1.00 89.75 79 ASP A O 1
#

Secondary structure (DSSP, 8-state):
-----PPPPPPHHHHIIIIIITTTT--HHHHHHHTTS-HHHHHHHHTTSS---HHHHHHHHHHH---HHHHHHHHHHH-